Protein AF-A0A528AJS7-F1 (afdb_monomer_lite)

pLDDT: mean 92.27, std 6.9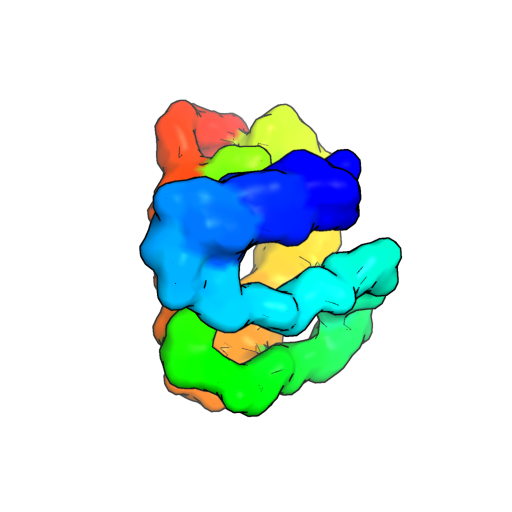8, range [67.94, 98.44]

Sequence (74 aa):
GVAALGLNAAANGVAITVVGQDITAGRPPPVDVVAAGDLFYGQDLADRVIPFLDRCLAARINVLIGDPGRAYLP

Structure (mmCIF, N/CA/C/O backbone):
data_AF-A0A528AJS7-F1
#
_entry.id   AF-A0A528AJS7-F1
#
loop_
_atom_site.group_PDB
_atom_site.id
_atom_site.type_symbol
_atom_site.label_atom_id
_atom_site.label_alt_id
_atom_site.label_comp_id
_atom_site.label_asym_id
_atom_site.label_entity_id
_atom_site.label_seq_id
_atom_site.pdbx_PDB_ins_code
_atom_site.Cartn_x
_atom_site.Cartn_y
_atom_site.Cartn_z
_atom_site.occupancy
_atom_site.B_iso_or_equiv
_atom_site.auth_seq_id
_atom_site.auth_comp_id
_atom_site.auth_asym_id
_atom_site.auth_atom_id
_atom_site.pdbx_PDB_model_num
ATOM 1 N N . GLY A 1 1 ? 7.789 3.401 10.035 1.00 87.50 1 GLY A N 1
ATOM 2 C CA . GLY A 1 1 ? 6.416 3.473 9.495 1.00 87.50 1 GLY A CA 1
ATOM 3 C C . GLY A 1 1 ? 5.360 3.200 10.551 1.00 87.50 1 GLY A C 1
ATOM 4 O O . GLY A 1 1 ? 4.633 4.115 10.899 1.00 87.50 1 GLY A O 1
ATOM 5 N N . VAL A 1 2 ? 5.292 1.975 11.088 1.00 92.44 2 VAL A N 1
ATOM 6 C CA . VAL A 1 2 ? 4.179 1.498 11.944 1.00 92.44 2 VAL A CA 1
ATOM 7 C C . VAL A 1 2 ? 3.808 2.438 13.100 1.00 92.44 2 VAL A C 1
ATOM 9 O O . VAL A 1 2 ? 2.640 2.781 13.239 1.00 92.44 2 VAL A O 1
ATOM 12 N N . ALA A 1 3 ? 4.782 2.915 13.884 1.00 94.38 3 ALA A N 1
ATOM 13 C CA . ALA A 1 3 ? 4.506 3.853 14.980 1.00 94.38 3 ALA A CA 1
ATOM 14 C C . ALA A 1 3 ? 3.868 5.169 14.489 1.00 94.38 3 ALA A C 1
ATOM 16 O O . ALA A 1 3 ? 2.890 5.636 15.065 1.00 94.38 3 ALA A O 1
ATOM 17 N N . ALA A 1 4 ? 4.373 5.732 13.386 1.00 96.81 4 ALA A N 1
ATOM 18 C CA . ALA A 1 4 ? 3.826 6.952 12.792 1.00 96.81 4 ALA A CA 1
ATOM 19 C C . ALA A 1 4 ? 2.406 6.741 12.238 1.00 96.81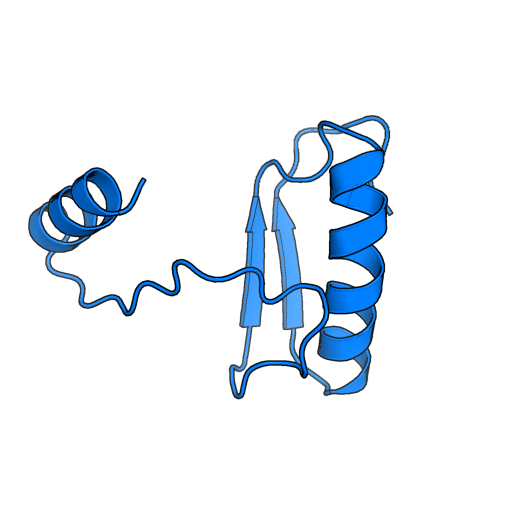 4 ALA A C 1
ATOM 21 O O . ALA A 1 4 ? 1.554 7.605 12.414 1.00 96.81 4 ALA A O 1
ATOM 22 N N . LEU A 1 5 ? 2.125 5.580 11.632 1.00 96.94 5 LEU A N 1
ATOM 23 C CA . LEU A 1 5 ? 0.774 5.225 11.179 1.00 96.94 5 LEU A CA 1
ATOM 24 C C . LEU A 1 5 ? -0.223 5.219 12.347 1.00 96.94 5 LEU A C 1
ATOM 26 O O . LEU A 1 5 ? -1.303 5.789 12.223 1.00 96.94 5 LEU A O 1
ATOM 30 N N . GLY A 1 6 ? 0.158 4.637 13.489 1.00 96.25 6 GLY A N 1
ATOM 31 C CA . GLY A 1 6 ? -0.674 4.631 14.695 1.00 96.25 6 GLY A CA 1
ATOM 32 C C . GLY A 1 6 ? -0.938 6.033 15.250 1.00 96.25 6 GLY A C 1
ATOM 33 O O . GLY A 1 6 ? -2.080 6.364 15.559 1.00 96.25 6 GLY A O 1
ATOM 34 N N . LEU A 1 7 ? 0.095 6.881 15.318 1.00 97.56 7 LEU A N 1
ATOM 35 C CA . LEU A 1 7 ? -0.048 8.273 15.762 1.00 97.56 7 LEU A CA 1
ATOM 36 C C . LEU A 1 7 ? -0.968 9.077 14.835 1.00 97.56 7 LEU A C 1
ATOM 38 O O . LEU A 1 7 ? -1.846 9.789 15.315 1.00 97.56 7 LEU A O 1
ATOM 42 N N . ASN A 1 8 ? -0.816 8.926 13.519 1.00 98.19 8 ASN A N 1
ATOM 43 C CA . ASN A 1 8 ? -1.656 9.621 12.545 1.00 98.19 8 ASN A CA 1
ATOM 44 C C . ASN A 1 8 ? -3.112 9.149 12.610 1.00 98.19 8 ASN A C 1
ATOM 46 O O . ASN A 1 8 ? -4.023 9.973 12.546 1.00 98.19 8 ASN A O 1
ATOM 50 N N . ALA A 1 9 ? -3.342 7.844 12.765 1.00 98.12 9 ALA A N 1
ATOM 51 C CA . ALA A 1 9 ? -4.682 7.292 12.925 1.00 98.12 9 ALA A CA 1
ATOM 52 C C . ALA A 1 9 ? -5.372 7.851 14.178 1.00 98.12 9 ALA A C 1
ATOM 54 O O . ALA A 1 9 ? -6.503 8.328 14.094 1.00 98.12 9 ALA A O 1
ATOM 55 N N . ALA A 1 10 ? -4.656 7.894 15.309 1.00 97.81 10 ALA A N 1
ATOM 56 C CA . ALA A 1 10 ? -5.153 8.484 16.549 1.00 97.81 10 ALA A CA 1
ATOM 57 C C . ALA A 1 10 ? -5.451 9.984 16.402 1.00 97.81 10 ALA A C 1
ATOM 59 O O . ALA A 1 10 ? -6.513 10.439 16.820 1.00 97.81 10 ALA A O 1
ATOM 60 N N . ALA A 1 11 ? -4.559 10.741 15.755 1.00 98.44 11 ALA A N 1
ATOM 61 C CA . ALA A 1 11 ? -4.742 12.173 15.520 1.00 98.44 11 ALA A CA 1
ATOM 62 C C . ALA A 1 11 ? -5.973 12.493 14.652 1.00 98.44 11 ALA A C 1
ATOM 64 O O . ALA A 1 11 ? -6.563 13.559 14.806 1.00 98.44 11 ALA A O 1
ATOM 65 N N . ASN A 1 12 ? -6.375 11.576 13.766 1.00 98.31 12 ASN A N 1
ATOM 66 C CA . ASN A 1 12 ? -7.542 11.735 12.893 1.00 98.31 12 ASN A CA 1
ATOM 67 C C . ASN A 1 12 ? -8.792 10.991 13.398 1.00 98.31 12 ASN A C 1
ATOM 69 O O . ASN A 1 12 ? -9.832 11.049 12.748 1.00 98.31 12 ASN A O 1
ATOM 73 N N . GLY A 1 13 ? -8.715 10.282 14.530 1.00 98.06 13 GLY A N 1
ATOM 74 C CA . GLY A 1 13 ? -9.843 9.520 15.075 1.00 98.06 13 GLY A CA 1
ATOM 75 C C . GLY A 1 13 ? -10.303 8.357 14.188 1.00 98.06 13 GLY A C 1
ATOM 76 O O . GLY A 1 13 ? -11.473 7.984 14.231 1.00 98.06 13 GLY A O 1
ATOM 77 N N . VAL A 1 14 ? -9.407 7.793 13.374 1.00 98.19 14 VAL A N 1
ATOM 78 C CA . VAL A 1 14 ? -9.717 6.693 12.448 1.00 98.19 14 VAL A CA 1
ATOM 79 C C . VAL A 1 14 ? -9.087 5.385 12.913 1.00 98.19 14 VAL A C 1
ATOM 81 O O . VAL A 1 14 ? -7.999 5.366 13.486 1.00 98.19 14 VAL A O 1
ATOM 84 N N . ALA A 1 15 ? -9.756 4.269 12.634 1.00 97.00 15 ALA A N 1
ATOM 85 C CA . ALA A 1 15 ? -9.193 2.941 12.839 1.00 97.00 15 ALA A CA 1
ATOM 86 C C . ALA A 1 15 ? -8.462 2.477 11.575 1.00 97.00 15 ALA A C 1
ATOM 88 O O . ALA A 1 15 ? -8.974 2.625 10.466 1.00 97.00 15 ALA A O 1
ATOM 89 N N . ILE A 1 16 ? -7.282 1.881 11.746 1.00 96.62 16 ILE A N 1
ATOM 90 C CA . ILE A 1 16 ? -6.513 1.281 10.652 1.00 96.62 16 ILE A CA 1
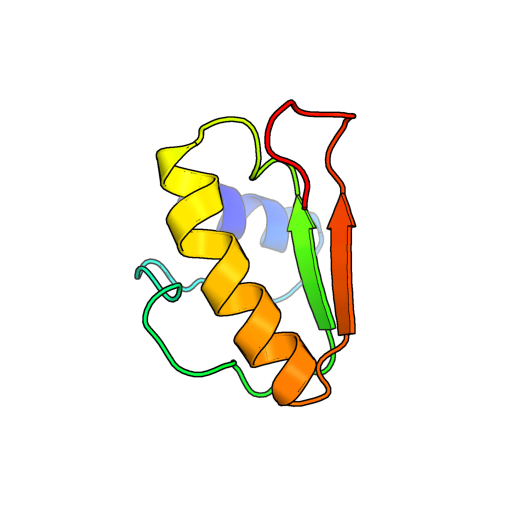ATOM 91 C C . ILE A 1 16 ? -6.023 -0.112 11.044 1.00 96.62 16 ILE A C 1
ATOM 93 O O . ILE A 1 16 ? -5.758 -0.389 12.213 1.00 96.62 16 ILE A O 1
ATOM 97 N N . THR A 1 17 ? -5.850 -0.982 10.053 1.00 95.56 17 THR A N 1
ATOM 98 C CA . THR A 1 17 ? -5.093 -2.231 10.194 1.00 95.56 17 THR A CA 1
ATOM 99 C C . THR A 1 17 ? -3.781 -2.079 9.441 1.00 95.56 17 THR A C 1
ATOM 101 O O . THR A 1 17 ? -3.777 -1.729 8.263 1.00 95.56 17 THR A O 1
ATOM 104 N N . VAL A 1 18 ? -2.660 -2.326 10.119 1.00 94.56 18 VAL A N 1
ATOM 105 C CA . VAL A 1 18 ? -1.325 -2.202 9.526 1.00 94.56 18 VAL A CA 1
ATOM 106 C C . VAL A 1 18 ? -0.789 -3.587 9.189 1.00 94.56 18 VAL A C 1
ATOM 108 O O . VAL A 1 18 ? -0.696 -4.448 10.062 1.00 94.56 18 VAL A O 1
ATOM 111 N N . VAL A 1 19 ? -0.388 -3.781 7.934 1.00 92.88 19 VAL A N 1
ATOM 112 C CA . VAL A 1 19 ? 0.293 -4.994 7.468 1.00 92.88 19 VAL A CA 1
ATOM 113 C C . VAL A 1 19 ? 1.764 -4.655 7.245 1.00 92.88 19 VAL A C 1
ATOM 115 O O . VAL A 1 19 ? 2.096 -3.853 6.381 1.00 92.88 19 VAL A O 1
ATOM 118 N N . GLY A 1 20 ? 2.649 -5.231 8.062 1.00 90.62 20 GLY A N 1
ATOM 119 C CA . GLY A 1 20 ? 4.101 -5.006 7.986 1.00 90.62 20 GLY A CA 1
ATOM 120 C C . GLY A 1 20 ? 4.855 -5.999 7.096 1.00 90.62 20 GLY A C 1
ATOM 121 O O . GLY A 1 20 ? 6.080 -6.035 7.134 1.00 90.62 20 GLY A O 1
ATOM 122 N N . GLN A 1 21 ? 4.134 -6.844 6.360 1.00 91.31 21 GLN A N 1
ATOM 123 C CA . GLN A 1 21 ? 4.688 -7.876 5.483 1.00 91.31 21 GLN A CA 1
ATOM 124 C C . GLN A 1 21 ? 4.611 -7.420 4.025 1.00 91.31 21 GLN A C 1
ATOM 126 O O . GLN A 1 21 ? 3.717 -6.655 3.665 1.00 91.31 21 GLN A O 1
ATOM 131 N N . ASP A 1 22 ? 5.519 -7.914 3.183 1.00 92.31 22 ASP A N 1
ATOM 132 C CA . ASP A 1 22 ? 5.415 -7.722 1.738 1.00 92.31 22 ASP A CA 1
ATOM 133 C C . ASP A 1 22 ? 4.202 -8.496 1.198 1.00 92.31 22 ASP A C 1
ATOM 135 O O . ASP A 1 22 ? 4.119 -9.719 1.317 1.00 92.31 22 ASP A O 1
ATOM 139 N N . ILE A 1 23 ? 3.250 -7.768 0.617 1.00 93.56 23 ILE A N 1
ATOM 140 C CA . ILE A 1 23 ? 2.023 -8.319 0.032 1.00 93.56 23 ILE A CA 1
ATOM 141 C C . ILE A 1 23 ? 2.099 -8.449 -1.494 1.00 93.56 23 ILE A C 1
ATOM 143 O O . ILE A 1 23 ? 1.202 -9.031 -2.100 1.00 93.56 23 ILE A O 1
ATOM 147 N N . THR A 1 24 ? 3.157 -7.935 -2.128 1.00 94.56 24 THR A N 1
ATOM 148 C CA . THR A 1 24 ? 3.250 -7.797 -3.592 1.00 94.56 24 THR A CA 1
ATOM 149 C C . THR A 1 24 ? 3.345 -9.137 -4.319 1.00 94.56 24 THR A C 1
ATOM 151 O O . THR A 1 24 ? 2.938 -9.247 -5.473 1.00 94.56 24 THR A O 1
ATOM 154 N N . ALA A 1 25 ? 3.790 -10.198 -3.642 1.00 94.50 25 ALA A N 1
ATOM 155 C CA . ALA A 1 25 ? 3.769 -11.570 -4.158 1.00 94.50 25 ALA A CA 1
ATOM 156 C C . ALA A 1 25 ? 2.455 -12.323 -3.853 1.00 94.50 25 ALA A C 1
ATOM 158 O O . ALA A 1 25 ? 2.231 -13.422 -4.356 1.00 94.50 25 ALA A O 1
ATOM 159 N N . GLY A 1 26 ? 1.581 -11.752 -3.020 1.00 93.38 26 GLY A N 1
ATOM 160 C CA . GLY A 1 26 ? 0.372 -12.399 -2.519 1.00 93.38 26 GLY A CA 1
ATOM 161 C C . GLY A 1 26 ? -0.846 -12.281 -3.439 1.00 93.38 26 GLY A C 1
ATOM 162 O O . GLY A 1 26 ? -0.807 -11.698 -4.529 1.00 93.38 26 GLY A O 1
ATOM 163 N N . ARG A 1 27 ? -1.967 -12.839 -2.970 1.00 95.12 27 ARG A N 1
ATOM 164 C CA . ARG A 1 27 ? -3.285 -12.656 -3.596 1.00 95.12 27 ARG A CA 1
ATOM 165 C C . ARG A 1 27 ? -3.837 -11.245 -3.332 1.00 95.12 27 ARG A C 1
ATOM 167 O O . ARG A 1 27 ? -3.513 -10.674 -2.289 1.00 95.12 27 ARG A O 1
ATOM 174 N N . PRO A 1 28 ? -4.715 -10.723 -4.206 1.00 96.12 28 PRO A N 1
ATOM 175 C CA . PRO A 1 28 ? -5.436 -9.486 -3.936 1.00 96.12 28 PRO A CA 1
ATOM 176 C C . PRO A 1 28 ? -6.204 -9.544 -2.602 1.00 96.12 28 PRO A C 1
ATOM 178 O O . PRO A 1 28 ? -6.787 -10.587 -2.278 1.00 96.12 28 PRO A O 1
ATOM 181 N N . PRO A 1 29 ? -6.200 -8.457 -1.812 1.00 94.38 29 PRO A N 1
ATOM 182 C CA . PRO A 1 29 ? -6.975 -8.376 -0.582 1.00 94.38 29 PRO A CA 1
ATOM 183 C C . PRO A 1 29 ? -8.477 -8.209 -0.881 1.00 94.38 29 PRO A C 1
ATOM 185 O O . PRO A 1 29 ? -8.838 -7.717 -1.947 1.00 94.38 29 PRO A O 1
ATOM 188 N N . PRO A 1 30 ? -9.369 -8.587 0.051 1.00 94.50 30 PRO A N 1
ATOM 189 C CA . PRO A 1 30 ? -10.815 -8.453 -0.120 1.00 94.50 30 PRO A CA 1
ATOM 190 C C . PRO A 1 30 ? -11.267 -7.011 0.170 1.00 94.50 30 PRO A C 1
ATOM 192 O O . PRO A 1 30 ? -11.880 -6.741 1.199 1.00 94.50 30 PRO A O 1
ATOM 195 N N . VAL A 1 31 ? -10.908 -6.077 -0.709 1.00 96.69 31 VAL A N 1
ATOM 196 C CA . VAL A 1 31 ? -11.233 -4.645 -0.599 1.00 96.69 31 VAL A CA 1
ATOM 197 C C . VAL A 1 31 ? -11.819 -4.134 -1.908 1.00 96.69 31 VAL A C 1
ATOM 199 O O . VAL A 1 31 ? -11.541 -4.688 -2.968 1.00 96.69 31 VAL A O 1
ATOM 202 N N . ASP A 1 32 ? -12.575 -3.042 -1.845 1.00 97.62 32 ASP A N 1
ATOM 203 C CA . ASP A 1 32 ? -13.167 -2.426 -3.038 1.00 97.62 32 ASP A CA 1
ATOM 204 C C . ASP A 1 32 ? -12.170 -1.543 -3.806 1.00 97.62 32 ASP A C 1
ATOM 206 O O . ASP A 1 32 ? -12.255 -1.401 -5.029 1.00 97.62 32 ASP A O 1
ATOM 210 N N . VAL A 1 33 ? -11.212 -0.943 -3.087 1.00 97.44 33 VAL A N 1
ATOM 211 C CA . VAL A 1 33 ? -10.244 0.017 -3.628 1.00 97.44 33 VAL A CA 1
ATOM 212 C C . VAL A 1 33 ? -8.841 -0.259 -3.091 1.00 97.44 33 VAL A C 1
ATOM 214 O O . VAL A 1 33 ? -8.645 -0.429 -1.888 1.00 97.44 33 VAL A O 1
ATOM 217 N N . VAL A 1 34 ? -7.852 -0.217 -3.983 1.00 96.81 34 VAL A N 1
ATOM 218 C CA . VAL A 1 34 ? -6.427 -0.118 -3.654 1.00 96.81 34 VAL A CA 1
ATOM 219 C C . VAL A 1 34 ? -5.930 1.255 -4.091 1.00 96.81 34 VAL A C 1
ATOM 221 O O . VAL A 1 34 ? -5.982 1.591 -5.270 1.00 96.81 34 VAL A O 1
ATOM 224 N N . ALA A 1 35 ? -5.435 2.045 -3.140 1.00 94.94 35 ALA A N 1
ATOM 225 C CA . ALA A 1 35 ? -4.791 3.324 -3.413 1.00 94.94 35 ALA A CA 1
ATOM 226 C C . ALA A 1 35 ? -3.278 3.206 -3.190 1.00 94.94 35 ALA A C 1
ATOM 228 O O . ALA A 1 35 ? -2.833 2.788 -2.120 1.00 94.94 35 ALA A O 1
ATOM 229 N N . ALA A 1 36 ? -2.502 3.581 -4.201 1.00 91.88 36 ALA A N 1
ATOM 230 C CA . ALA A 1 36 ? -1.047 3.568 -4.204 1.00 91.88 36 ALA A CA 1
ATOM 231 C C . ALA A 1 36 ? -0.525 4.987 -4.447 1.00 91.88 36 ALA A C 1
ATOM 233 O O . ALA A 1 36 ? -0.887 5.618 -5.439 1.00 91.88 36 ALA A O 1
ATOM 234 N N . GLY A 1 37 ? 0.319 5.489 -3.544 1.00 90.50 37 GLY A N 1
ATOM 235 C CA . GLY A 1 37 ? 0.916 6.818 -3.654 1.00 90.50 37 GLY A CA 1
ATOM 236 C C . GLY A 1 37 ? 2.437 6.758 -3.611 1.00 90.50 37 GLY A C 1
ATOM 237 O O . GLY A 1 37 ? 2.974 6.063 -2.753 1.00 90.50 37 GLY A O 1
ATOM 238 N N . ASP A 1 38 ? 3.096 7.488 -4.516 1.00 87.81 38 ASP A N 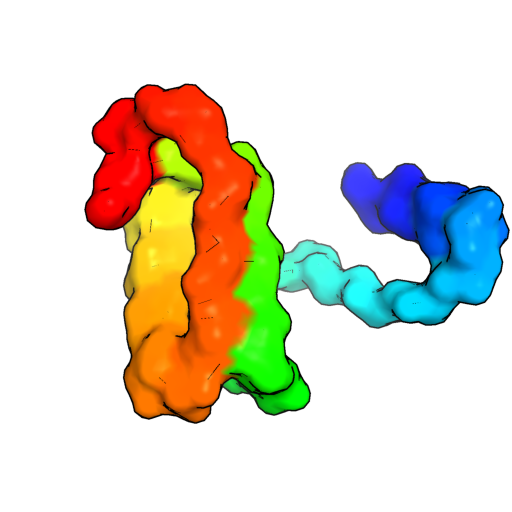1
ATOM 239 C CA . ASP A 1 38 ? 4.565 7.638 -4.592 1.00 87.81 38 ASP A CA 1
ATOM 240 C C . ASP A 1 38 ? 5.316 6.290 -4.526 1.00 87.81 38 ASP A C 1
ATOM 242 O O . ASP A 1 38 ? 6.213 6.091 -3.709 1.00 87.81 38 ASP A O 1
ATOM 246 N N . LEU A 1 39 ? 4.910 5.327 -5.364 1.00 85.75 39 LEU A N 1
ATOM 247 C CA . LEU A 1 39 ? 5.530 3.993 -5.435 1.00 85.75 39 LEU A CA 1
ATOM 248 C C . LEU A 1 39 ? 6.459 3.832 -6.643 1.00 85.75 39 LEU A C 1
ATOM 250 O O . LEU A 1 39 ? 7.291 2.928 -6.653 1.00 85.75 39 LEU A O 1
ATOM 254 N N . PHE A 1 40 ? 6.363 4.696 -7.655 1.00 85.00 40 PHE A N 1
ATOM 255 C CA . PHE A 1 40 ? 7.066 4.513 -8.929 1.00 85.00 40 PHE A CA 1
ATOM 256 C C . PHE A 1 40 ? 8.390 5.285 -8.998 1.00 85.00 40 PHE A C 1
ATOM 258 O O . PHE A 1 40 ? 8.882 5.620 -10.075 1.00 85.00 40 PHE A O 1
ATOM 265 N N . TYR A 1 41 ? 9.003 5.567 -7.843 1.00 83.12 41 TYR A N 1
ATOM 266 C CA . TYR A 1 41 ? 10.294 6.259 -7.759 1.00 83.12 41 TYR A CA 1
ATOM 267 C C . TYR A 1 41 ? 11.501 5.356 -8.064 1.00 83.12 41 TYR A C 1
ATOM 269 O O . TYR A 1 41 ? 12.588 5.868 -8.329 1.00 83.12 41 TYR A O 1
ATOM 277 N N . GLY A 1 42 ? 11.336 4.031 -8.021 1.00 87.12 42 GLY A N 1
ATOM 278 C CA . GLY A 1 42 ? 12.404 3.065 -8.268 1.00 87.12 42 GLY A CA 1
ATOM 279 C C . GLY A 1 42 ? 11.910 1.869 -9.070 1.00 87.12 42 GLY A C 1
ATOM 280 O O . GLY A 1 42 ? 10.829 1.347 -8.802 1.00 87.12 42 GLY A O 1
ATOM 281 N N . GLN A 1 43 ? 12.723 1.429 -10.030 1.00 88.50 43 GLN A N 1
ATOM 282 C CA . GLN A 1 43 ? 12.381 0.344 -10.949 1.00 88.50 43 GLN A CA 1
ATOM 283 C C . GLN A 1 43 ? 12.084 -0.970 -10.211 1.00 88.50 43 GLN A C 1
ATOM 285 O O . GLN A 1 43 ? 11.013 -1.532 -10.394 1.00 88.50 43 GLN A O 1
ATOM 290 N N . ASP A 1 44 ? 12.947 -1.391 -9.279 1.00 90.94 44 ASP A N 1
ATOM 291 C CA . ASP A 1 44 ? 12.746 -2.626 -8.499 1.00 90.94 44 ASP A CA 1
ATOM 292 C C . ASP A 1 44 ? 11.427 -2.645 -7.708 1.00 90.94 44 ASP A C 1
ATOM 294 O O . ASP A 1 44 ? 10.865 -3.710 -7.443 1.00 90.94 44 ASP A O 1
ATOM 298 N N . LEU A 1 45 ? 10.947 -1.470 -7.283 1.00 89.69 45 LEU A N 1
ATOM 299 C CA . LEU A 1 45 ? 9.672 -1.339 -6.584 1.00 89.69 45 LEU A CA 1
ATOM 300 C C . LEU A 1 45 ? 8.507 -1.416 -7.576 1.00 89.69 45 LEU A C 1
ATOM 302 O O . LEU A 1 45 ? 7.555 -2.157 -7.328 1.00 89.69 45 LEU A O 1
ATOM 306 N N . ALA A 1 46 ? 8.607 -0.714 -8.707 1.00 91.25 46 ALA A N 1
ATOM 307 C CA . ALA A 1 46 ? 7.623 -0.776 -9.784 1.00 91.25 46 ALA A CA 1
ATOM 308 C C . ALA A 1 46 ? 7.446 -2.216 -10.300 1.00 91.25 46 ALA A C 1
ATOM 310 O O . ALA A 1 46 ? 6.318 -2.704 -10.363 1.00 91.25 46 ALA A O 1
ATOM 311 N N . ASP A 1 47 ? 8.545 -2.937 -10.532 1.00 92.94 47 ASP A N 1
ATOM 312 C CA . ASP A 1 47 ? 8.551 -4.321 -11.023 1.00 92.94 47 ASP A CA 1
ATOM 313 C C . ASP A 1 47 ? 7.822 -5.297 -10.082 1.00 92.94 47 ASP A C 1
ATOM 315 O O . ASP A 1 47 ? 7.262 -6.300 -10.524 1.00 92.94 47 ASP A O 1
ATOM 319 N N . ARG A 1 48 ? 7.790 -5.010 -8.774 1.00 93.06 48 ARG A N 1
ATOM 320 C CA . ARG A 1 48 ? 7.048 -5.810 -7.783 1.00 93.06 48 ARG A CA 1
ATOM 321 C C . ARG A 1 48 ? 5.593 -5.376 -7.654 1.00 93.06 48 ARG A C 1
ATOM 323 O O . ARG A 1 48 ? 4.707 -6.217 -7.503 1.00 93.06 48 ARG A O 1
ATOM 330 N N . VAL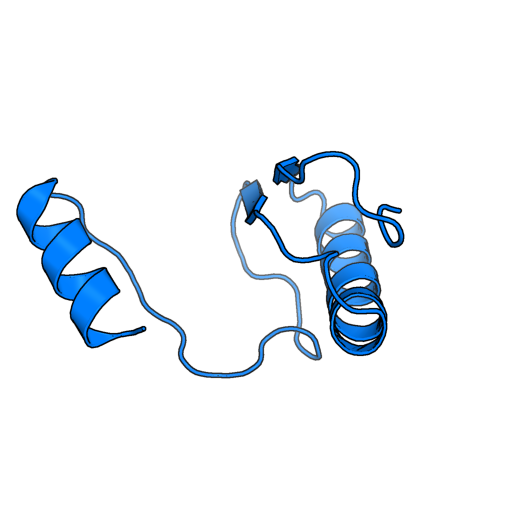 A 1 49 ? 5.343 -4.069 -7.680 1.00 93.88 49 VAL A N 1
ATOM 331 C CA . VAL A 1 49 ? 4.020 -3.491 -7.422 1.00 93.88 49 VAL A CA 1
ATOM 332 C C . VAL A 1 49 ? 3.095 -3.642 -8.627 1.00 93.88 49 VAL A C 1
ATOM 334 O O . VAL A 1 49 ? 1.935 -3.998 -8.433 1.00 93.88 49 VAL A O 1
ATOM 337 N N . ILE A 1 50 ? 3.581 -3.440 -9.855 1.00 94.06 50 ILE A N 1
ATOM 338 C CA . ILE A 1 50 ? 2.748 -3.502 -11.069 1.00 94.06 50 ILE A CA 1
ATOM 339 C C . ILE A 1 50 ? 2.040 -4.862 -11.193 1.00 94.06 50 ILE A C 1
ATOM 341 O O . ILE A 1 50 ? 0.808 -4.869 -11.224 1.00 94.06 50 ILE A O 1
ATOM 345 N N . PRO A 1 51 ? 2.730 -6.020 -11.107 1.00 95.88 51 PRO A N 1
ATOM 346 C CA . PRO A 1 51 ? 2.055 -7.315 -11.189 1.00 95.88 51 PRO A CA 1
ATOM 347 C C . PRO A 1 51 ? 1.034 -7.545 -10.071 1.00 95.88 51 PRO A C 1
ATOM 349 O O . PRO A 1 51 ? 0.087 -8.314 -10.237 1.00 95.88 51 PRO A O 1
ATOM 352 N N . PHE A 1 52 ? 1.233 -6.939 -8.897 1.00 96.75 52 PHE A N 1
ATOM 353 C CA . PHE A 1 52 ? 0.262 -7.007 -7.809 1.00 96.75 52 PHE A CA 1
ATOM 354 C C . PHE A 1 52 ? -0.994 -6.192 -8.130 1.00 96.75 52 PHE A C 1
ATOM 356 O O . PHE A 1 52 ? -2.105 -6.699 -7.966 1.00 96.75 52 PHE A O 1
ATOM 363 N N . LEU A 1 53 ? -0.830 -4.965 -8.628 1.00 96.31 53 LEU A N 1
ATOM 364 C CA . LEU A 1 53 ? -1.945 -4.114 -9.041 1.00 96.31 53 LEU A CA 1
ATOM 365 C C . LEU A 1 53 ? -2.727 -4.735 -10.206 1.00 96.31 53 LEU A C 1
ATOM 367 O O . LEU A 1 53 ? -3.957 -4.726 -10.169 1.00 96.31 53 LEU A O 1
ATOM 371 N N . ASP A 1 54 ? -2.048 -5.380 -11.157 1.00 96.38 54 ASP A N 1
ATOM 372 C CA . ASP A 1 54 ? -2.691 -6.131 -12.242 1.00 96.38 54 ASP A CA 1
ATOM 373 C C . ASP A 1 54 ? -3.585 -7.256 -11.707 1.00 96.38 54 ASP A C 1
ATOM 375 O O . ASP A 1 54 ? -4.720 -7.434 -12.160 1.00 96.38 54 ASP A O 1
ATOM 379 N N . ARG A 1 55 ? -3.124 -7.995 -10.686 1.00 97.38 55 ARG A N 1
ATOM 380 C CA . ARG A 1 55 ? -3.955 -9.017 -10.027 1.00 97.38 55 ARG A CA 1
ATOM 381 C C . ARG A 1 55 ? -5.160 -8.402 -9.318 1.00 97.38 55 ARG A C 1
ATOM 383 O O . ARG A 1 55 ? -6.233 -9.001 -9.342 1.00 97.38 55 ARG A O 1
ATOM 390 N N . CYS A 1 56 ? -5.015 -7.226 -8.709 1.00 97.75 56 CYS A N 1
ATOM 391 C CA . CYS A 1 56 ? -6.135 -6.501 -8.105 1.00 97.75 56 CYS A CA 1
ATOM 392 C C . CYS A 1 56 ? -7.173 -6.084 -9.161 1.00 97.75 56 CYS A C 1
ATOM 394 O O . CYS A 1 56 ? -8.365 -6.328 -8.970 1.00 97.75 56 CYS A O 1
ATOM 396 N N . LEU A 1 57 ? -6.733 -5.553 -10.306 1.00 97.00 57 LEU A N 1
ATOM 397 C CA . LEU A 1 57 ? -7.616 -5.203 -11.424 1.00 97.00 57 LEU A CA 1
ATOM 398 C C . LEU A 1 57 ? -8.348 -6.432 -11.981 1.00 97.00 57 LEU A C 1
ATOM 400 O O . LEU A 1 57 ? -9.562 -6.387 -12.199 1.00 97.00 57 LEU A O 1
ATOM 404 N N . ALA A 1 58 ? -7.643 -7.556 -12.152 1.00 97.56 58 ALA A N 1
ATOM 405 C CA . ALA A 1 58 ? -8.239 -8.822 -12.584 1.00 97.56 58 ALA A CA 1
ATOM 406 C C . ALA A 1 58 ? -9.301 -9.336 -11.593 1.00 97.56 58 ALA A C 1
ATOM 408 O O . ALA A 1 58 ? -10.309 -9.912 -12.003 1.00 97.56 58 ALA A O 1
ATOM 409 N N . ALA A 1 59 ? -9.118 -9.067 -10.298 1.00 97.38 59 ALA A N 1
ATOM 410 C CA . ALA A 1 59 ? -10.089 -9.347 -9.243 1.00 97.38 59 ALA A CA 1
ATOM 411 C C . ALA A 1 59 ? -11.221 -8.303 -9.138 1.00 97.38 59 ALA A C 1
ATOM 413 O O . ALA A 1 59 ? -12.018 -8.372 -8.206 1.00 97.38 59 ALA A O 1
ATOM 414 N N . ARG A 1 60 ? -11.324 -7.364 -10.093 1.00 97.50 60 ARG A N 1
ATOM 415 C CA . ARG A 1 60 ? -12.341 -6.296 -10.152 1.00 97.50 60 ARG A CA 1
ATOM 416 C C . ARG A 1 60 ? -12.256 -5.282 -9.004 1.00 97.50 60 ARG A C 1
ATOM 418 O O . ARG A 1 60 ? -13.241 -4.607 -8.717 1.00 97.50 60 ARG A O 1
ATOM 425 N N . ILE A 1 61 ? -11.077 -5.139 -8.403 1.00 98.38 61 ILE A N 1
ATOM 426 C CA . ILE A 1 61 ? -10.772 -4.103 -7.412 1.00 98.38 61 ILE A CA 1
ATOM 427 C C . ILE A 1 61 ? -10.391 -2.817 -8.147 1.00 98.38 61 ILE A C 1
ATOM 429 O O . ILE A 1 61 ? -9.636 -2.856 -9.120 1.00 98.38 61 ILE A O 1
ATOM 433 N N . ASN A 1 62 ? -10.887 -1.670 -7.686 1.00 97.69 62 ASN A N 1
ATOM 434 C CA . ASN A 1 62 ? -10.516 -0.385 -8.270 1.00 97.69 62 ASN A CA 1
ATOM 435 C C . ASN A 1 62 ? -9.112 0.033 -7.806 1.00 97.69 62 ASN A C 1
ATOM 437 O O . ASN A 1 62 ? -8.854 0.100 -6.605 1.00 97.69 62 ASN A O 1
ATOM 441 N N . VAL A 1 63 ? -8.210 0.338 -8.739 1.00 96.31 63 VAL A N 1
ATOM 442 C CA . VAL A 1 63 ? -6.836 0.757 -8.427 1.00 96.31 63 VAL A CA 1
ATOM 443 C C . VAL A 1 63 ? -6.666 2.242 -8.733 1.00 96.31 63 VAL A C 1
ATOM 445 O O . VAL A 1 63 ? -6.896 2.680 -9.856 1.00 96.31 63 VAL A O 1
ATOM 448 N N . LEU A 1 64 ? -6.239 3.011 -7.730 1.00 95.25 64 LEU A N 1
ATOM 449 C CA . LEU A 1 64 ? -5.949 4.438 -7.837 1.00 95.25 64 LEU A CA 1
ATOM 450 C C . LEU A 1 64 ? -4.456 4.675 -7.618 1.00 95.25 64 LEU A C 1
ATOM 452 O O . LEU A 1 64 ? -3.922 4.329 -6.564 1.00 95.25 64 LEU A O 1
ATOM 456 N N . ILE A 1 65 ? -3.798 5.293 -8.598 1.00 92.25 65 ILE A N 1
ATOM 457 C CA . ILE A 1 65 ? -2.382 5.662 -8.520 1.00 92.25 65 ILE A CA 1
ATOM 458 C C . ILE A 1 65 ? -2.276 7.182 -8.392 1.00 92.25 65 ILE A C 1
ATOM 460 O O . ILE A 1 65 ? -2.737 7.920 -9.260 1.00 92.25 65 ILE A O 1
ATOM 464 N N . GLY A 1 66 ? -1.666 7.640 -7.301 1.00 89.31 66 GLY A N 1
ATOM 465 C CA . GLY A 1 66 ? -1.329 9.039 -7.063 1.00 89.31 66 GLY A CA 1
ATOM 466 C C . GLY A 1 66 ? 0.182 9.224 -7.045 1.00 89.31 66 GLY A C 1
ATOM 467 O O . GLY A 1 66 ? 0.809 9.086 -5.998 1.00 89.31 66 GLY A O 1
ATOM 468 N N . ASP A 1 67 ? 0.778 9.527 -8.193 1.00 84.44 67 ASP A N 1
ATOM 469 C CA . ASP A 1 67 ? 2.230 9.621 -8.323 1.00 84.44 67 ASP A CA 1
ATOM 470 C C . ASP A 1 67 ? 2.608 10.793 -9.265 1.00 84.44 67 ASP A C 1
ATOM 472 O O . ASP A 1 67 ? 2.026 10.917 -10.350 1.00 84.44 67 ASP A O 1
ATOM 476 N N . PRO A 1 68 ? 3.499 11.720 -8.853 1.00 77.06 68 PRO A N 1
ATOM 477 C CA . PRO A 1 68 ? 3.793 12.942 -9.599 1.00 77.06 68 PRO A CA 1
ATOM 478 C C . PRO A 1 68 ? 4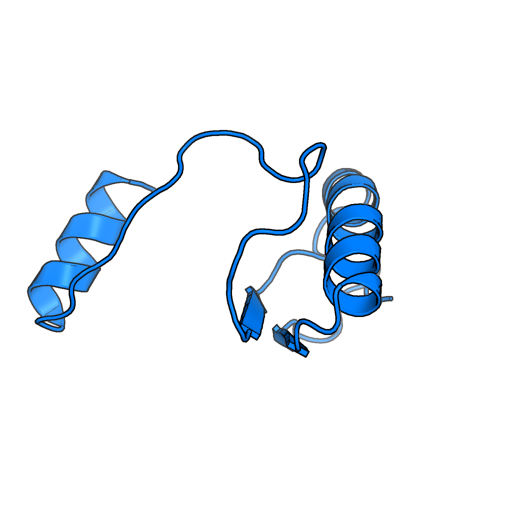.713 12.678 -10.804 1.00 77.06 68 PRO A C 1
ATOM 480 O O . PRO A 1 68 ? 5.884 13.057 -10.800 1.00 77.06 68 PRO A O 1
ATOM 483 N N . GLY A 1 69 ? 4.177 12.050 -11.855 1.00 67.94 69 GLY A N 1
ATOM 484 C CA . GLY A 1 69 ? 4.830 11.933 -13.164 1.00 67.94 69 GLY A CA 1
ATOM 485 C C . GLY A 1 69 ? 6.182 11.212 -13.138 1.00 67.94 69 GLY A C 1
ATOM 486 O O . GLY A 1 69 ? 7.122 11.657 -13.799 1.00 67.94 69 GLY A O 1
ATOM 487 N N . ARG A 1 70 ? 6.320 10.145 -12.341 1.00 74.94 70 ARG A N 1
ATOM 488 C CA . ARG A 1 70 ? 7.584 9.402 -12.222 1.00 74.94 70 ARG A CA 1
ATOM 489 C C . ARG A 1 70 ? 7.872 8.535 -13.444 1.00 74.94 70 ARG A C 1
ATOM 491 O O . ARG A 1 70 ? 6.977 8.103 -14.162 1.00 74.94 70 ARG A O 1
ATOM 498 N N . ALA A 1 71 ? 9.161 8.252 -13.625 1.00 78.00 71 ALA A N 1
ATOM 499 C CA . ALA A 1 71 ? 9.711 7.556 -14.787 1.00 78.00 71 ALA A CA 1
ATOM 500 C C . ALA A 1 71 ? 9.183 6.125 -14.994 1.00 78.00 71 ALA A C 1
ATOM 502 O O . ALA A 1 71 ? 9.272 5.619 -16.107 1.00 78.00 71 ALA A O 1
ATOM 503 N N . TYR A 1 72 ? 8.655 5.484 -13.946 1.00 79.06 72 TYR A N 1
ATOM 504 C CA . TYR A 1 72 ? 8.220 4.083 -13.971 1.00 79.06 72 TYR A CA 1
ATOM 505 C C . TYR A 1 72 ? 6.709 3.918 -13.767 1.00 79.06 72 TYR A C 1
ATOM 507 O O . TYR A 1 72 ? 6.264 2.873 -13.298 1.00 79.06 72 TYR A O 1
ATOM 515 N N . LEU A 1 73 ? 5.925 4.958 -14.069 1.00 72.81 73 LEU A N 1
ATOM 516 C CA . LEU A 1 73 ? 4.471 4.838 -14.149 1.00 72.81 73 LEU A CA 1
ATOM 517 C C . LEU A 1 73 ? 4.072 3.812 -15.234 1.00 72.81 73 LEU A C 1
ATOM 519 O O . LEU A 1 73 ? 4.720 3.795 -16.284 1.00 72.81 73 LEU A O 1
ATOM 523 N N . PRO A 1 74 ? 3.047 2.972 -14.988 1.00 69.69 74 PRO A N 1
ATOM 524 C CA . PRO A 1 74 ? 2.502 2.067 -15.998 1.00 69.69 74 PRO A CA 1
ATOM 525 C C . PRO A 1 74 ? 1.804 2.807 -17.149 1.00 69.69 74 PRO A C 1
ATOM 527 O O . PRO A 1 74 ? 1.287 3.928 -16.923 1.00 69.69 74 PRO A O 1
#

Radius of gyration: 13.55 Å; chains: 1; bounding box: 26×26×32 Å

Secondary structure (DSSP, 8-state):
-HHHHHHHHHHHT-------S--TTSPPPS-SEEEEES-TTSHHHHHHHHHHHHHHHHTT-EEEEE-SS-TT--

Foldseek 3Di:
DVVVVVVVCVVVVHDDDDDPDDCLPDADDPDQEDEEEAQQQDPVSLVSNVSSVVNCVVVVHHYHYHYDPHPSDD